Protein AF-A0A1V6EYJ9-F1 (afdb_monomer)

Radius of gyration: 11.55 Å; Cα contacts (8 Å, |Δi|>4): 53; chains: 1; bounding box: 25×22×28 Å

Foldseek 3Di:
DVLVVVLVVLCVVLVFAWDWDDDPVGIDTGGADPVVRGDDVSSVVSVVVSVVVVVVPPD

Sequence (59 aa):
MAFANMIAFIAEARNHHPELKVSSQGCTVRWRTHDCDGITRADLDCAARVDALLASFAT

Structure (mmCIF, N/CA/C/O backbone):
data_AF-A0A1V6EYJ9-F1
#
_entry.id   AF-A0A1V6EYJ9-F1
#
loop_
_atom_site.group_PDB
_atom_site.id
_atom_site.type_symbol
_atom_site.label_atom_id
_atom_site.label_alt_id
_atom_site.label_comp_id
_atom_site.label_asym_id
_atom_site.label_entity_id
_atom_site.label_seq_id
_atom_site.pdbx_PDB_ins_code
_atom_site.Cartn_x
_atom_site.Cartn_y
_atom_site.Cartn_z
_atom_site.occupancy
_atom_site.B_iso_or_equiv
_atom_site.auth_seq_id
_atom_site.auth_comp_id
_atom_site.auth_asym_id
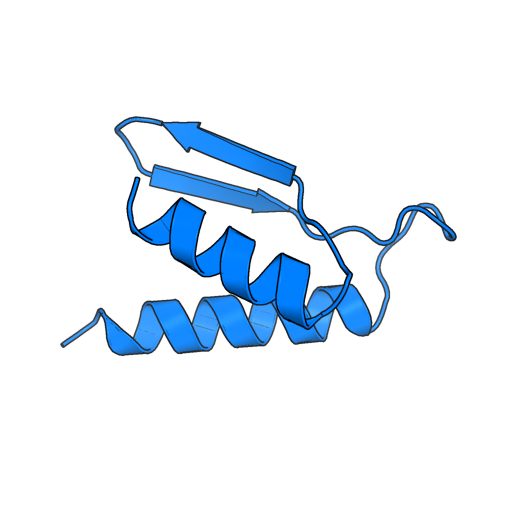_atom_site.auth_atom_id
_atom_site.pdbx_PDB_model_num
ATOM 1 N N . MET A 1 1 ? -2.676 4.638 12.828 1.00 90.38 1 MET A N 1
ATOM 2 C CA . MET A 1 1 ? -1.194 4.581 12.848 1.00 90.38 1 MET A CA 1
ATOM 3 C C . MET A 1 1 ? -0.640 3.181 12.604 1.00 90.38 1 MET A C 1
ATOM 5 O O . MET A 1 1 ? 0.121 3.050 11.662 1.00 90.38 1 MET A O 1
ATOM 9 N N . ALA A 1 2 ? -1.025 2.140 13.360 1.00 93.00 2 ALA A N 1
ATOM 10 C CA . ALA A 1 2 ? -0.462 0.784 13.209 1.00 93.00 2 ALA A CA 1
ATOM 11 C C . ALA A 1 2 ? -0.424 0.262 11.756 1.00 93.00 2 ALA A C 1
ATOM 13 O O . ALA A 1 2 ? 0.616 -0.200 11.300 1.00 93.00 2 ALA A O 1
ATOM 14 N N . PHE A 1 3 ? -1.513 0.441 11.002 1.00 93.56 3 PHE A N 1
ATOM 15 C CA . PHE A 1 3 ? -1.580 0.066 9.587 1.00 93.56 3 PHE A CA 1
ATOM 16 C C . PHE A 1 3 ? -0.485 0.721 8.721 1.00 93.56 3 PHE A C 1
ATOM 18 O O . PHE A 1 3 ? 0.194 0.035 7.965 1.00 93.56 3 PHE A O 1
ATOM 25 N N . ALA A 1 4 ? -0.246 2.028 8.885 1.00 96.50 4 ALA A N 1
ATOM 26 C CA . ALA A 1 4 ? 0.794 2.745 8.143 1.00 96.50 4 ALA A CA 1
ATOM 27 C C . ALA A 1 4 ? 2.203 2.216 8.470 1.00 96.50 4 ALA A C 1
ATOM 29 O O . ALA A 1 4 ? 3.024 2.066 7.570 1.00 96.50 4 ALA A O 1
ATOM 30 N N . ASN A 1 5 ? 2.463 1.856 9.732 1.00 96.81 5 ASN A N 1
ATOM 31 C CA . ASN A 1 5 ? 3.745 1.270 10.137 1.00 96.81 5 ASN A CA 1
ATOM 32 C C . ASN A 1 5 ? 3.971 -0.110 9.501 1.00 96.81 5 ASN A C 1
ATOM 34 O O . ASN A 1 5 ? 5.088 -0.437 9.110 1.00 96.81 5 ASN A O 1
ATOM 38 N N . MET A 1 6 ? 2.920 -0.919 9.367 1.00 97.25 6 MET A N 1
ATOM 39 C CA . MET A 1 6 ? 3.023 -2.228 8.716 1.00 97.25 6 MET A CA 1
ATOM 40 C C . MET A 1 6 ? 3.267 -2.096 7.212 1.00 97.25 6 MET A C 1
ATOM 42 O O . MET A 1 6 ? 4.065 -2.848 6.658 1.00 97.25 6 MET A O 1
ATOM 46 N N . ILE A 1 7 ? 2.659 -1.100 6.559 1.00 97.69 7 ILE A N 1
ATOM 47 C CA . ILE A 1 7 ? 2.979 -0.781 5.163 1.00 97.69 7 ILE A CA 1
ATOM 48 C C . ILE A 1 7 ? 4.432 -0.320 5.033 1.00 97.69 7 ILE A C 1
ATOM 50 O O . ILE A 1 7 ? 5.115 -0.767 4.118 1.00 97.69 7 ILE A O 1
ATOM 54 N N . ALA A 1 8 ? 4.928 0.512 5.954 1.00 97.62 8 ALA A N 1
ATOM 55 C CA . ALA A 1 8 ? 6.328 0.934 5.955 1.00 97.62 8 ALA A CA 1
ATOM 56 C C . ALA A 1 8 ? 7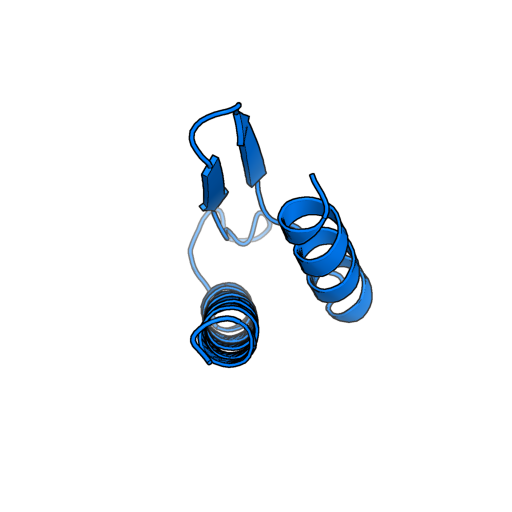.290 -0.263 6.070 1.00 97.62 8 ALA A C 1
ATOM 58 O O . ALA A 1 8 ? 8.288 -0.315 5.358 1.00 97.62 8 ALA A O 1
ATOM 59 N N . PHE A 1 9 ? 6.958 -1.268 6.887 1.00 97.75 9 PHE A N 1
ATOM 60 C CA . PHE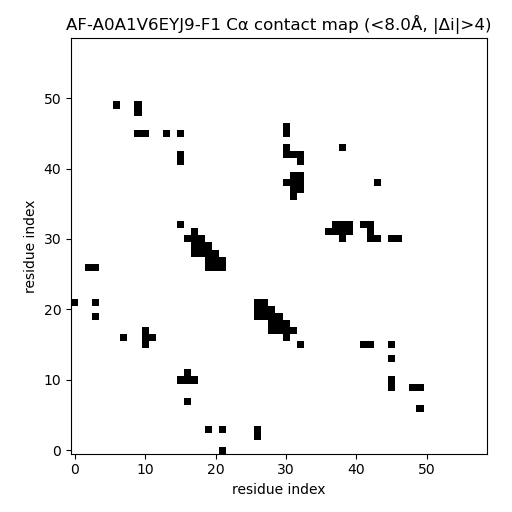 A 1 9 ? 7.737 -2.507 6.963 1.00 97.75 9 PHE A CA 1
ATOM 61 C C . PHE A 1 9 ? 7.730 -3.293 5.640 1.00 97.75 9 PHE A C 1
ATOM 63 O O . PHE A 1 9 ? 8.775 -3.772 5.201 1.00 97.75 9 PHE A O 1
ATOM 70 N N . ILE A 1 10 ? 6.571 -3.406 4.979 1.00 97.31 10 ILE A N 1
ATOM 71 C CA . ILE A 1 10 ? 6.467 -4.041 3.653 1.00 97.31 10 ILE A CA 1
ATOM 72 C C . ILE A 1 10 ? 7.309 -3.276 2.626 1.00 97.31 10 ILE A C 1
ATOM 74 O O . ILE A 1 10 ? 8.054 -3.900 1.874 1.00 97.31 10 ILE A O 1
ATOM 78 N N . ALA A 1 11 ? 7.198 -1.948 2.604 1.00 97.88 11 ALA A N 1
ATOM 79 C CA . ALA A 1 11 ? 7.926 -1.076 1.691 1.00 97.88 11 ALA A CA 1
ATOM 80 C C . ALA A 1 11 ? 9.444 -1.255 1.824 1.00 97.88 11 ALA A C 1
ATOM 82 O O . ALA A 1 11 ? 10.134 -1.512 0.837 1.00 97.88 11 ALA A O 1
ATOM 83 N N . GLU A 1 12 ? 9.947 -1.225 3.060 1.00 98.12 12 GLU A N 1
ATOM 84 C CA . GLU A 1 12 ? 11.370 -1.390 3.351 1.00 98.12 12 GLU A CA 1
ATOM 85 C C . GLU A 1 12 ? 11.881 -2.778 2.947 1.00 98.12 12 GLU A C 1
ATOM 87 O O . GLU A 1 12 ? 12.883 -2.900 2.247 1.00 98.12 12 GLU A O 1
ATOM 92 N N . ALA A 1 13 ? 11.140 -3.842 3.277 1.00 97.50 13 ALA A N 1
ATOM 93 C CA . ALA A 1 13 ? 11.500 -5.209 2.889 1.00 97.50 13 ALA A CA 1
ATOM 94 C C . ALA A 1 13 ? 11.519 -5.431 1.363 1.00 97.50 13 ALA A C 1
ATOM 96 O O . ALA A 1 13 ? 12.111 -6.398 0.875 1.00 97.50 13 ALA A O 1
ATOM 97 N N . ARG A 1 14 ? 10.838 -4.574 0.597 1.00 96.56 14 ARG A N 1
ATOM 98 C CA . ARG A 1 14 ? 10.825 -4.602 -0.870 1.00 96.56 14 ARG A CA 1
ATOM 99 C C . ARG A 1 14 ? 11.773 -3.590 -1.499 1.00 96.56 14 ARG A C 1
ATOM 101 O O . ARG A 1 14 ? 11.931 -3.647 -2.715 1.00 96.56 14 ARG A O 1
ATOM 108 N N . ASN A 1 15 ? 12.397 -2.722 -0.699 1.00 96.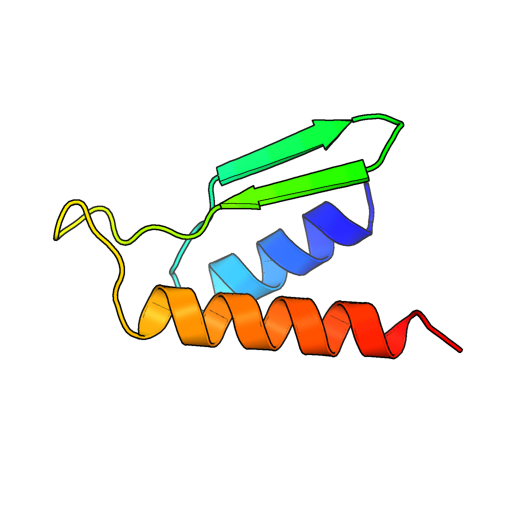38 15 ASN A N 1
ATOM 109 C CA . ASN A 1 15 ? 13.117 -1.540 -1.164 1.00 96.38 15 ASN A CA 1
ATOM 110 C C . ASN A 1 15 ? 12.311 -0.772 -2.227 1.00 96.38 15 ASN A C 1
ATOM 112 O O . ASN A 1 15 ? 12.814 -0.435 -3.298 1.00 96.38 15 ASN A O 1
ATOM 116 N N . HIS A 1 16 ? 11.017 -0.602 -1.956 1.00 97.38 16 HIS A N 1
ATOM 117 C CA . HIS A 1 16 ? 10.068 0.052 -2.846 1.00 97.38 16 HIS A CA 1
ATOM 118 C C . HIS A 1 16 ? 9.075 0.810 -1.980 1.00 97.38 16 HIS A C 1
ATOM 120 O O . HIS A 1 16 ? 8.382 0.189 -1.174 1.00 97.38 16 HIS A O 1
ATOM 126 N N . HIS A 1 17 ? 9.030 2.136 -2.090 1.00 97.62 17 HIS A N 1
ATOM 127 C CA . HIS A 1 17 ? 8.353 2.989 -1.110 1.00 97.62 17 HIS A CA 1
ATOM 128 C C . HIS A 1 17 ? 7.116 3.672 -1.712 1.00 97.62 17 HIS A C 1
ATOM 130 O O . HIS A 1 17 ? 7.219 4.281 -2.775 1.00 97.62 17 HIS A O 1
ATOM 136 N N . PRO A 1 18 ? 5.941 3.599 -1.054 1.00 97.62 18 PRO A N 1
ATOM 137 C CA . PRO A 1 18 ? 4.740 4.291 -1.502 1.00 97.62 18 PRO A CA 1
ATOM 138 C C . PRO A 1 18 ? 4.665 5.712 -0.936 1.00 97.62 18 PRO A C 1
ATOM 140 O O . PRO A 1 18 ? 5.253 6.029 0.099 1.00 97.62 18 PRO A O 1
ATOM 143 N N . GLU A 1 19 ? 3.803 6.535 -1.526 1.00 97.31 19 GLU A N 1
ATOM 144 C CA . GLU A 1 19 ? 3.263 7.701 -0.828 1.00 97.31 19 GLU A CA 1
ATOM 145 C C . GLU A 1 19 ? 2.176 7.244 0.160 1.00 97.31 19 GLU A C 1
ATOM 147 O O . GLU A 1 19 ? 1.236 6.530 -0.211 1.00 97.31 19 GLU A O 1
ATOM 152 N N . LEU A 1 20 ? 2.292 7.679 1.420 1.00 97.31 20 LEU A N 1
ATOM 153 C CA . LEU A 1 20 ? 1.306 7.429 2.471 1.00 97.31 20 LEU A CA 1
ATOM 154 C C . LEU A 1 20 ? 0.653 8.733 2.921 1.00 97.31 20 LEU A C 1
ATOM 156 O O . LEU A 1 20 ? 1.304 9.605 3.497 1.00 97.31 20 LEU A O 1
ATOM 160 N N . LYS A 1 21 ? -0.666 8.828 2.750 1.00 97.75 21 LYS A N 1
ATOM 161 C CA . LYS A 1 21 ? -1.477 9.897 3.342 1.00 97.75 21 LYS A CA 1
ATOM 162 C C . LYS A 1 21 ? -2.281 9.333 4.503 1.00 97.75 21 LYS A C 1
ATOM 164 O O . LYS A 1 21 ? -3.235 8.585 4.299 1.00 97.75 21 LYS A O 1
ATOM 169 N N . VAL A 1 22 ? -1.892 9.685 5.724 1.00 96.88 22 VAL A N 1
ATOM 170 C CA . VAL A 1 22 ? -2.508 9.183 6.961 1.00 96.88 22 VAL A CA 1
ATOM 171 C C . VAL A 1 22 ? -3.435 10.242 7.557 1.00 96.88 22 VAL A C 1
ATOM 173 O O . VAL A 1 22 ? -3.080 11.414 7.642 1.00 96.88 22 VAL A O 1
ATOM 176 N N . SER A 1 23 ? -4.624 9.827 7.983 1.00 95.94 23 SER A N 1
ATOM 177 C CA . SER A 1 23 ? -5.627 10.669 8.640 1.00 95.94 23 SER A CA 1
ATOM 178 C C . SER A 1 23 ? -6.362 9.886 9.732 1.00 95.94 23 SER A C 1
ATOM 180 O O . SER A 1 23 ? -6.188 8.674 9.864 1.00 95.94 23 SER A O 1
ATOM 182 N N . SER A 1 24 ? -7.221 10.559 10.501 1.00 92.94 24 SER A N 1
ATOM 183 C CA . SER A 1 24 ? -8.107 9.892 11.466 1.00 92.94 24 SER A CA 1
ATOM 184 C C . SER A 1 24 ? -9.131 8.963 10.803 1.00 92.94 24 SER A C 1
ATOM 186 O O . SER A 1 24 ? -9.583 8.017 11.437 1.00 92.94 24 SER A O 1
ATOM 188 N N . GLN A 1 25 ? -9.475 9.207 9.535 1.00 92.81 25 GLN A N 1
ATOM 189 C CA . GLN A 1 25 ? -10.451 8.418 8.776 1.00 92.81 25 GLN A CA 1
ATOM 190 C C . GLN A 1 25 ? -9.833 7.199 8.080 1.00 92.81 25 GLN A C 1
ATOM 192 O O . GLN A 1 25 ? -10.559 6.334 7.601 1.00 92.81 25 GLN A O 1
ATOM 197 N N . GLY A 1 26 ? -8.503 7.118 8.005 1.00 92.06 26 GLY A N 1
ATOM 198 C CA . GLY A 1 26 ? -7.819 6.023 7.328 1.00 92.06 26 GLY A CA 1
ATOM 199 C C . GLY A 1 26 ? -6.477 6.424 6.729 1.00 92.06 26 GLY A C 1
ATOM 200 O O . GLY A 1 26 ? -5.911 7.474 7.047 1.00 92.06 26 GLY A O 1
ATOM 201 N N . CYS A 1 27 ? -5.965 5.567 5.850 1.00 96.19 27 CYS A N 1
ATOM 202 C CA . CYS A 1 27 ? -4.693 5.753 5.165 1.00 96.19 27 CYS A CA 1
ATOM 203 C C . CYS A 1 27 ? -4.858 5.483 3.668 1.00 96.19 27 CYS A C 1
ATOM 205 O O . CYS A 1 27 ? -5.299 4.406 3.278 1.00 96.19 27 CYS A O 1
ATOM 207 N N . THR A 1 28 ? -4.498 6.458 2.838 1.00 97.25 28 THR A N 1
ATOM 208 C CA . THR A 1 28 ? -4.362 6.269 1.391 1.00 97.25 28 THR A CA 1
ATOM 209 C C . THR A 1 28 ? -2.929 5.851 1.087 1.00 97.25 28 THR A C 1
ATOM 211 O O . THR A 1 28 ? -1.992 6.513 1.535 1.00 97.25 28 THR A O 1
ATOM 214 N N . VAL A 1 29 ? -2.773 4.779 0.311 1.00 97.75 29 VAL A N 1
ATOM 215 C CA . VAL A 1 29 ? -1.481 4.234 -0.126 1.00 97.75 29 VAL A CA 1
ATOM 216 C C . VAL A 1 29 ? -1.387 4.372 -1.639 1.00 97.75 29 VAL A C 1
ATOM 218 O O . VAL A 1 29 ? -2.299 3.937 -2.344 1.00 97.75 29 VAL A O 1
ATOM 221 N N . ARG A 1 30 ? -0.310 4.974 -2.151 1.00 97.50 30 ARG A N 1
ATOM 222 C CA . ARG A 1 30 ? -0.065 5.092 -3.596 1.00 97.50 30 ARG A CA 1
ATOM 223 C C . ARG A 1 30 ? 1.297 4.513 -3.949 1.00 97.50 30 ARG A C 1
ATOM 225 O O . ARG A 1 30 ? 2.322 5.060 -3.556 1.00 97.50 30 ARG A O 1
ATOM 232 N N . TRP A 1 31 ? 1.280 3.434 -4.720 1.00 97.88 31 TRP A N 1
ATOM 233 C CA . TRP A 1 31 ? 2.472 2.819 -5.294 1.00 97.88 31 TRP A CA 1
ATOM 234 C C . TRP A 1 31 ? 2.789 3.449 -6.648 1.00 97.88 31 TRP A C 1
ATOM 236 O O . TRP A 1 31 ? 1.889 3.649 -7.470 1.00 97.88 31 TRP A O 1
ATOM 246 N N . ARG A 1 32 ? 4.058 3.793 -6.855 1.00 97.06 32 ARG A N 1
ATOM 247 C CA . ARG A 1 32 ? 4.592 4.261 -8.131 1.00 97.06 32 ARG A CA 1
ATOM 248 C C . ARG A 1 32 ? 6.076 3.932 -8.190 1.00 97.06 32 ARG A C 1
ATOM 250 O O . ARG A 1 32 ? 6.807 4.190 -7.238 1.00 97.06 32 ARG A O 1
ATOM 257 N N . THR A 1 33 ? 6.541 3.468 -9.338 1.00 97.44 33 THR A N 1
ATOM 258 C CA . THR A 1 33 ? 7.971 3.346 -9.604 1.00 97.44 33 THR A CA 1
ATOM 259 C C . THR A 1 33 ? 8.501 4.666 -10.143 1.00 97.44 33 THR A C 1
ATOM 261 O O . THR A 1 33 ? 8.139 5.098 -11.239 1.00 97.44 33 THR A O 1
ATOM 264 N N . HIS A 1 34 ? 9.357 5.318 -9.355 1.00 92.12 34 HIS A N 1
ATOM 265 C CA . HIS A 1 34 ? 9.929 6.620 -9.694 1.00 92.12 34 HIS A CA 1
ATOM 266 C C . HIS A 1 34 ? 10.826 6.561 -10.935 1.00 92.12 34 HIS A C 1
ATOM 268 O O . HIS A 1 34 ? 10.735 7.443 -11.784 1.00 92.12 34 HIS A O 1
ATOM 274 N N . ASP A 1 35 ? 11.615 5.496 -11.082 1.00 91.94 35 ASP A N 1
ATOM 275 C CA . ASP A 1 35 ? 12.608 5.354 -12.156 1.00 91.94 35 ASP A CA 1
ATOM 276 C C . ASP A 1 35 ? 12.003 5.384 -13.565 1.00 91.94 35 ASP A C 1
ATOM 278 O O . ASP A 1 35 ? 12.641 5.844 -14.509 1.00 91.94 35 ASP A O 1
ATOM 282 N N . CYS A 1 36 ? 10.767 4.902 -13.720 1.00 93.69 36 CYS A N 1
ATOM 283 C CA . CYS A 1 36 ? 10.055 4.898 -14.998 1.00 93.69 36 CYS A CA 1
ATOM 284 C C . CYS A 1 36 ? 8.883 5.888 -1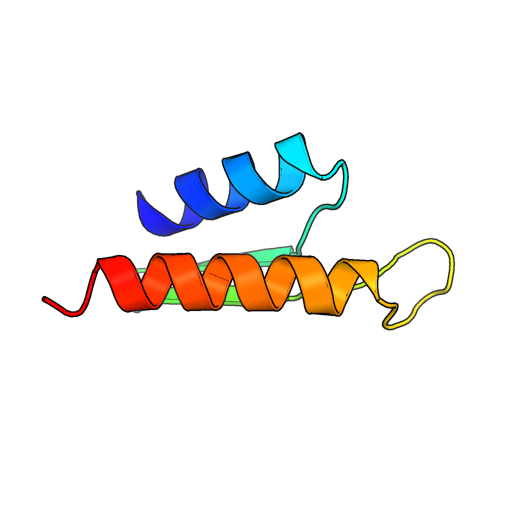5.039 1.00 93.69 36 CYS A C 1
ATOM 286 O O . CYS A 1 36 ? 8.061 5.814 -15.951 1.00 93.69 36 CYS A O 1
ATOM 288 N N . ASP A 1 37 ? 8.764 6.756 -14.029 1.00 92.50 37 ASP A N 1
ATOM 289 C CA . ASP A 1 37 ? 7.660 7.704 -13.856 1.00 92.50 37 ASP A CA 1
ATOM 290 C C . ASP A 1 37 ? 6.262 7.050 -13.997 1.00 92.50 37 ASP A C 1
ATOM 292 O 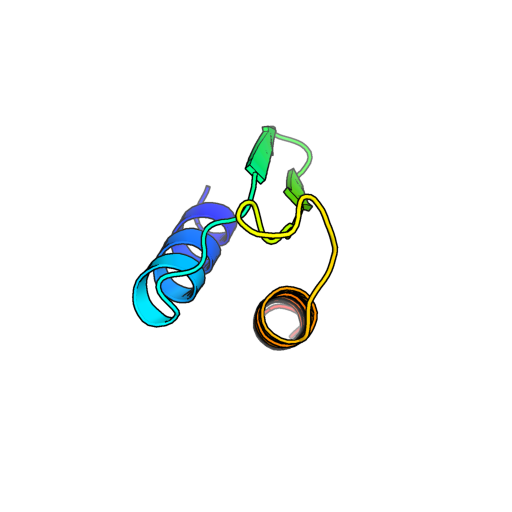O . ASP A 1 37 ? 5.301 7.653 -14.482 1.00 92.50 37 ASP A O 1
ATOM 296 N N . GLY A 1 38 ? 6.112 5.795 -13.557 1.00 95.06 38 GLY A N 1
ATOM 297 C CA . GLY A 1 38 ? 4.969 4.961 -13.937 1.00 95.06 38 GLY A CA 1
ATOM 298 C C . GLY A 1 38 ? 4.663 3.813 -12.982 1.00 95.06 38 GLY A C 1
ATOM 299 O O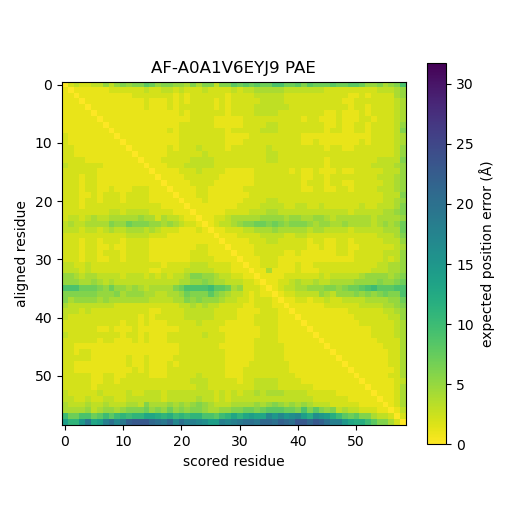 . GLY A 1 38 ? 5.138 3.776 -11.849 1.00 95.06 38 GLY A O 1
ATOM 300 N N . ILE A 1 39 ? 3.817 2.892 -13.448 1.00 97.12 39 ILE A N 1
ATOM 301 C CA . ILE A 1 39 ? 3.443 1.677 -12.717 1.00 97.12 39 ILE A CA 1
ATOM 302 C C . ILE A 1 39 ? 4.253 0.512 -13.273 1.00 97.12 39 ILE A C 1
ATOM 304 O O . ILE A 1 39 ? 4.280 0.283 -14.483 1.00 97.12 39 ILE A O 1
ATOM 308 N N . THR A 1 40 ? 4.865 -0.255 -12.384 1.00 97.69 40 THR A N 1
ATOM 309 C CA . THR A 1 40 ? 5.552 -1.502 -12.706 1.00 97.69 40 THR A CA 1
ATOM 310 C C . THR A 1 40 ? 4.961 -2.670 -11.931 1.00 97.69 40 THR A C 1
ATOM 312 O O . THR A 1 40 ? 4.046 -2.541 -11.118 1.00 97.69 40 THR A O 1
ATOM 315 N N . ARG A 1 41 ? 5.518 -3.858 -12.163 1.00 97.69 41 ARG A N 1
ATOM 316 C CA . ARG A 1 41 ? 5.153 -5.057 -11.414 1.00 97.69 41 ARG A CA 1
ATOM 317 C C . ARG A 1 41 ? 5.474 -4.946 -9.921 1.00 97.69 41 ARG A C 1
ATOM 319 O O . ARG A 1 41 ? 4.739 -5.511 -9.123 1.00 97.69 41 ARG A O 1
ATOM 326 N N . ALA A 1 42 ? 6.510 -4.190 -9.544 1.00 97.12 42 ALA A N 1
ATOM 327 C CA . ALA A 1 42 ? 6.838 -3.965 -8.138 1.00 97.12 42 ALA A CA 1
ATOM 328 C C . ALA A 1 42 ? 5.699 -3.243 -7.402 1.00 97.12 42 ALA A C 1
ATOM 330 O O . ALA A 1 42 ? 5.366 -3.615 -6.278 1.00 97.12 42 ALA A O 1
ATOM 331 N N . ASP A 1 43 ? 5.047 -2.281 -8.064 1.00 98.06 43 ASP A N 1
ATOM 332 C CA . ASP A 1 43 ? 3.881 -1.580 -7.520 1.00 98.06 43 ASP A CA 1
ATOM 333 C C . ASP A 1 43 ? 2.714 -2.537 -7.261 1.00 98.06 43 ASP A C 1
ATOM 335 O O . ASP A 1 43 ? 2.120 -2.526 -6.182 1.00 98.06 43 ASP A O 1
ATOM 339 N N . LEU A 1 44 ? 2.418 -3.403 -8.235 1.00 98.25 44 LEU A N 1
ATOM 340 C CA . LEU A 1 44 ? 1.335 -4.386 -8.138 1.00 98.25 44 LEU A CA 1
ATOM 341 C C . LEU A 1 44 ? 1.610 -5.435 -7.051 1.00 98.25 44 LEU A C 1
ATOM 343 O O . LEU A 1 44 ? 0.715 -5.769 -6.274 1.00 98.25 44 LEU A O 1
ATOM 347 N N . ASP A 1 45 ? 2.850 -5.917 -6.955 1.00 98.19 45 ASP A N 1
ATOM 348 C CA . ASP A 1 45 ? 3.258 -6.887 -5.936 1.00 98.19 45 ASP A CA 1
ATOM 349 C C . ASP A 1 45 ? 3.167 -6.290 -4.521 1.00 98.19 45 ASP A C 1
ATOM 351 O O . ASP A 1 45 ? 2.754 -6.972 -3.578 1.00 98.19 45 ASP A O 1
ATOM 355 N N . CYS A 1 46 ? 3.544 -5.020 -4.350 1.00 98.25 46 CYS A N 1
ATOM 356 C CA . CYS A 1 46 ? 3.399 -4.316 -3.078 1.00 98.25 46 CYS A CA 1
ATOM 357 C C . CYS A 1 46 ? 1.926 -4.077 -2.719 1.00 98.25 46 CYS A C 1
ATOM 359 O O . CYS A 1 46 ? 1.544 -4.315 -1.572 1.00 98.25 46 CYS A O 1
ATOM 361 N N . ALA A 1 47 ? 1.087 -3.686 -3.682 1.00 98.06 47 ALA A N 1
ATOM 362 C CA . ALA A 1 47 ? -0.353 -3.529 -3.471 1.00 98.06 47 ALA A CA 1
ATOM 363 C C . ALA A 1 47 ? -1.008 -4.840 -3.001 1.00 98.06 47 ALA A C 1
ATOM 365 O O . ALA A 1 47 ? -1.666 -4.852 -1.963 1.00 98.06 47 ALA A O 1
ATOM 366 N N . ALA A 1 48 ? -0.721 -5.965 -3.665 1.00 98.06 48 ALA A N 1
ATOM 367 C CA . ALA A 1 48 ? -1.266 -7.272 -3.291 1.00 98.06 48 ALA A CA 1
ATOM 368 C C . ALA A 1 48 ? -0.877 -7.708 -1.863 1.00 98.06 48 ALA A C 1
ATOM 370 O O . ALA A 1 48 ? -1.658 -8.351 -1.161 1.00 98.06 48 ALA A O 1
ATOM 371 N N . ARG A 1 49 ? 0.326 -7.346 -1.395 1.00 97.75 49 ARG A N 1
ATOM 372 C CA . ARG A 1 49 ? 0.758 -7.607 -0.008 1.00 97.75 49 ARG A CA 1
ATOM 373 C C . ARG A 1 49 ? -0.018 -6.769 1.003 1.00 97.75 49 ARG A C 1
ATOM 375 O O . ARG A 1 49 ? -0.324 -7.268 2.084 1.00 97.75 49 ARG A O 1
ATOM 382 N N . VAL A 1 50 ? -0.329 -5.518 0.665 1.00 97.38 50 VAL A N 1
ATOM 383 C CA . VAL A 1 50 ? -1.168 -4.652 1.504 1.00 97.38 50 VAL A CA 1
ATOM 384 C C . VAL A 1 50 ? -2.605 -5.177 1.550 1.00 97.38 50 VAL A C 1
ATOM 386 O O . VAL A 1 50 ? -3.190 -5.207 2.630 1.00 97.38 50 VAL A O 1
ATOM 389 N N . ASP A 1 51 ? -3.143 -5.673 0.436 1.00 96.94 51 ASP A N 1
ATOM 390 C CA . ASP A 1 51 ? -4.472 -6.299 0.401 1.00 96.94 51 ASP A CA 1
ATOM 391 C C . ASP A 1 51 ? -4.529 -7.560 1.274 1.00 96.94 51 ASP A C 1
ATOM 393 O O . ASP A 1 51 ? -5.450 -7.727 2.074 1.00 96.94 51 ASP A O 1
ATOM 397 N N . ALA A 1 52 ? -3.511 -8.422 1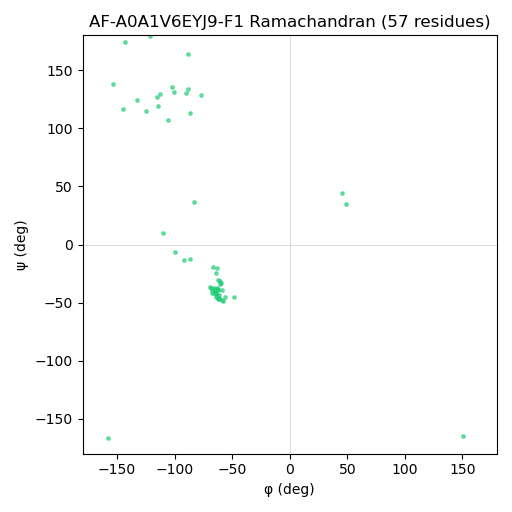.192 1.00 96.38 52 ALA A N 1
ATOM 398 C CA . ALA A 1 52 ? -3.403 -9.601 2.052 1.00 96.38 52 ALA A CA 1
ATOM 399 C C . ALA A 1 52 ? -3.296 -9.222 3.541 1.00 96.38 52 ALA A C 1
ATOM 401 O O . ALA A 1 52 ? -3.910 -9.863 4.397 1.00 96.38 52 ALA A O 1
ATOM 402 N N . LEU A 1 53 ? -2.556 -8.153 3.854 1.00 94.38 53 LEU A N 1
ATOM 403 C CA . LEU A 1 53 ? -2.487 -7.595 5.201 1.00 94.38 53 LEU A CA 1
ATOM 404 C C . LEU A 1 53 ? -3.867 -7.107 5.674 1.00 94.38 53 LEU A C 1
ATOM 406 O O . LEU A 1 53 ? -4.269 -7.426 6.790 1.00 94.38 53 LEU A O 1
ATOM 410 N N . LEU A 1 54 ? -4.614 -6.376 4.844 1.00 92.56 54 LEU A N 1
ATOM 411 C CA . LEU A 1 54 ? -5.967 -5.918 5.177 1.00 92.56 54 LEU A CA 1
ATOM 412 C C . LEU A 1 54 ? -6.926 -7.085 5.422 1.00 92.56 54 LEU A C 1
ATOM 414 O O . LEU A 1 54 ? -7.665 -7.066 6.405 1.00 92.56 54 LEU A O 1
ATOM 418 N N . ALA A 1 55 ? -6.872 -8.120 4.583 1.00 93.94 55 ALA A N 1
ATOM 419 C CA . ALA A 1 55 ? -7.686 -9.320 4.752 1.00 93.94 55 ALA A CA 1
ATOM 420 C C . ALA A 1 55 ? -7.418 -10.022 6.095 1.00 93.94 55 ALA A C 1
ATOM 422 O O . ALA A 1 55 ? -8.347 -10.551 6.699 1.00 93.94 55 ALA A O 1
ATOM 423 N N . SER A 1 56 ? -6.182 -9.971 6.608 1.00 91.69 56 SER A N 1
ATOM 424 C CA . SER A 1 56 ? -5.845 -10.544 7.920 1.00 91.69 56 SER A CA 1
ATOM 425 C C . SER A 1 56 ? -6.507 -9.830 9.108 1.00 91.69 56 SER A C 1
ATOM 427 O O . SER A 1 56 ? -6.620 -10.417 10.180 1.00 91.69 56 SER A O 1
ATOM 429 N N . PHE A 1 57 ? -6.975 -8.589 8.929 1.00 85.69 57 PHE A N 1
ATOM 430 C CA . PHE A 1 57 ? -7.684 -7.829 9.965 1.00 85.69 57 PHE A CA 1
ATOM 431 C C . PHE A 1 57 ? -9.204 -7.987 9.924 1.00 85.69 57 PHE A C 1
ATOM 433 O O . PHE A 1 57 ? -9.873 -7.588 10.873 1.00 85.69 57 PHE A O 1
ATOM 440 N N . ALA A 1 58 ? -9.762 -8.542 8.850 1.00 77.81 58 ALA A N 1
ATOM 441 C CA . ALA A 1 58 ? -11.205 -8.644 8.640 1.00 77.81 58 ALA A CA 1
ATOM 442 C C . ALA A 1 58 ? -11.843 -9.861 9.348 1.00 77.81 58 ALA A C 1
ATOM 444 O O . ALA A 1 58 ? -12.738 -10.490 8.787 1.00 77.81 58 ALA A O 1
ATOM 445 N N . THR A 1 59 ? -11.356 -10.216 10.544 1.00 53.75 59 THR A N 1
ATOM 446 C CA . THR A 1 59 ? -11.846 -11.377 11.319 1.00 53.75 59 THR A CA 1
ATOM 447 C C . THR A 1 59 ? -13.136 -11.060 12.065 1.00 53.75 59 THR A C 1
ATOM 449 O O . THR A 1 59 ? -13.225 -9.947 12.630 1.00 53.75 59 THR A O 1
#

Mean predicted aligned error: 2.62 Å

Solvent-accessible surface area (backbone atoms only — not comparable to full-atom values): 3683 Å² total; per-residue (Å²): 110,72,68,61,54,54,51,50,53,54,21,59,78,63,76,49,70,59,53,75,52,78,57,97,91,47,70,51,79,44,67,50,38,72,94,74,75,38,82,49,70,68,34,54,56,52,49,54,52,52,52,54,54,54,59,71,68,73,118

pLDDT: mean 94.97, std 6.41, range [53.75, 98.25]

Secondary structure (DSSP, 8-state):
-HHHHHHHHHHHHHT---EEEEETTEEEEE--BTTTTB--HHHHHHHHHHHHHHHHH--

Nearest PDB structures (foldseek):
  1usm-assembly1_A-2  TM=9.599E-01  e=1.155E-03  Thermus thermophilus HB8
  1uso-assembly1_A  TM=9.659E-01  e=2.142E-03  Thermus thermophilus HB8
  3jst-asse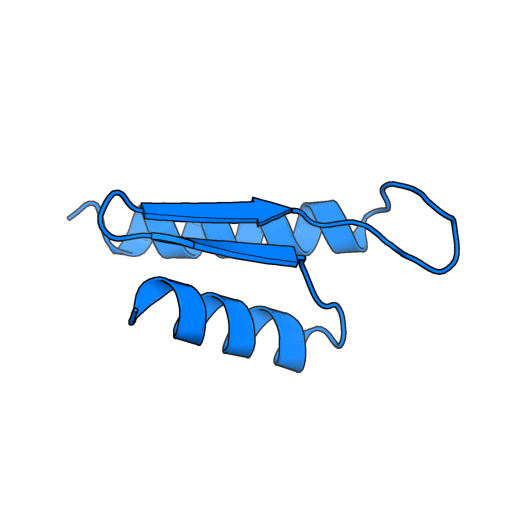mbly2_B  TM=9.339E-01  e=4.878E-03  Brucella melitensis
  4wil-assembly1_A  TM=9.251E-01  e=7.885E-03  Mus musculus
  2ebb-assembly1_A-2  TM=9.550E-01  e=1.037E-02  Geobacillus kaustophilus